Protein AF-A0A7C0XJS5-F1 (afdb_monomer)

Nearest PDB structures (foldseek):
  4ww5-assembly1_A  TM=9.042E-01  e=1.533E-08  Saccharomyces cerevisiae S288C
  4ww7-assembly1_A  TM=9.019E-01  e=2.643E-08  Saccharomyces cerevisiae S288C
  4ww9-assembly1_A  TM=9.029E-01  e=2.643E-08  Saccharomyces cerevisiae S288C
  4wwa-assembly1_A  TM=9.028E-01  e=4.812E-08  Saccharomyces cerevisiae S288C
  8up5-assembly1_B  TM=9.060E-01  e=6.231E-07  Methanocaldococcus jannaschii

Radius of gyration: 13.68 Å; Cα contacts (8 Å, |Δi|>4): 148; chains: 1; bounding box: 33×30×42 Å

Sequence (117 aa):
PEEERRRILVEVGRMIGAMHSNGLIHGDLTTSNIILDEGRIYFIDFGLSEVSEELEKRGVDLYLMRRALESTHHLRSDEYFREVLLGYSEVVGEQETKRVLSKIEEIAKRGRYVSER

Foldseek 3Di:
DVVLLLVVLLVLLQVLLVCLVQQKFQQQQAPVQWDQDPNDIDGHDSVVMDRHNDLLRSLVNLLNHLVNLCVPPVVCSVVSSVSSLNSNCVRNNDVSSVSSVVSNVVVVVVVVVVVVD

pLDDT: mean 92.07, std 11.81, range [36.41, 98.75]

Structure (mmCIF, N/CA/C/O backbone):
data_AF-A0A7C0XJS5-F1
#
_entry.id   AF-A0A7C0XJS5-F1
#
loop_
_atom_site.group_PDB
_atom_site.id
_atom_site.type_symbol
_atom_site.label_atom_id
_atom_site.label_alt_id
_atom_site.label_comp_id
_atom_site.label_asym_id
_atom_site.label_entity_id
_atom_site.label_seq_id
_atom_site.pdbx_PDB_ins_code
_atom_site.Cartn_x
_atom_site.Cartn_y
_atom_site.Cartn_z
_atom_site.occupancy
_atom_site.B_iso_or_equiv
_atom_site.auth_seq_id
_atom_site.auth_comp_id
_atom_site.auth_asym_id
_atom_site.auth_atom_id
_atom_site.pdbx_PDB_model_num
ATOM 1 N N . PRO A 1 1 ? 11.632 -1.385 -18.691 1.00 79.69 1 PRO A N 1
ATOM 2 C CA . PRO A 1 1 ? 12.458 -0.170 -18.439 1.00 79.69 1 PRO A CA 1
ATOM 3 C C . PRO A 1 1 ? 12.163 0.481 -17.076 1.00 79.69 1 PRO A C 1
ATOM 5 O O . PRO A 1 1 ? 11.209 0.074 -16.426 1.00 79.69 1 PRO A O 1
ATOM 8 N N . GLU A 1 2 ? 12.947 1.463 -16.617 1.00 83.50 2 GLU A N 1
ATOM 9 C CA . GLU A 1 2 ? 12.732 2.110 -15.302 1.00 83.50 2 GLU A CA 1
ATOM 10 C C . GLU A 1 2 ? 11.339 2.753 -15.172 1.00 83.50 2 GLU A C 1
ATOM 12 O O . GLU A 1 2 ? 10.635 2.534 -14.190 1.00 83.50 2 GLU A O 1
ATOM 17 N N . GLU A 1 3 ? 10.891 3.439 -16.221 1.00 86.50 3 GLU A N 1
ATOM 18 C CA . GLU A 1 3 ? 9.559 4.051 -16.302 1.00 86.50 3 GLU A CA 1
ATOM 19 C C . GLU A 1 3 ? 8.418 3.023 -16.220 1.00 86.50 3 GLU A C 1
ATOM 21 O O . GLU A 1 3 ? 7.372 3.261 -15.624 1.00 86.50 3 GLU A O 1
ATOM 26 N N . GLU A 1 4 ? 8.624 1.836 -16.784 1.00 89.50 4 GLU A N 1
ATOM 27 C CA . GLU A 1 4 ? 7.661 0.740 -16.702 1.00 89.50 4 GLU A CA 1
ATOM 28 C C . GLU A 1 4 ? 7.549 0.187 -15.279 1.00 89.50 4 GLU A C 1
ATOM 30 O O . GLU A 1 4 ? 6.438 0.013 -14.789 1.00 89.50 4 GLU A O 1
ATOM 35 N N . ARG A 1 5 ? 8.678 0.010 -14.576 1.00 89.50 5 ARG A N 1
ATOM 36 C CA . ARG A 1 5 ? 8.679 -0.400 -13.161 1.00 89.50 5 ARG A CA 1
ATOM 37 C C . ARG A 1 5 ? 7.935 0.605 -12.293 1.00 89.50 5 ARG A C 1
ATOM 39 O O . ARG A 1 5 ? 7.134 0.208 -11.455 1.00 89.50 5 ARG A O 1
ATOM 46 N N . ARG A 1 6 ? 8.165 1.899 -12.527 1.00 92.31 6 ARG A N 1
ATOM 47 C CA . ARG A 1 6 ? 7.461 2.979 -11.832 1.00 92.31 6 ARG A CA 1
ATOM 48 C C . ARG A 1 6 ? 5.949 2.882 -12.032 1.00 92.31 6 ARG A C 1
ATOM 50 O O . ARG A 1 6 ? 5.209 2.884 -11.056 1.00 92.31 6 ARG A O 1
ATOM 57 N N . ARG A 1 7 ? 5.497 2.722 -13.2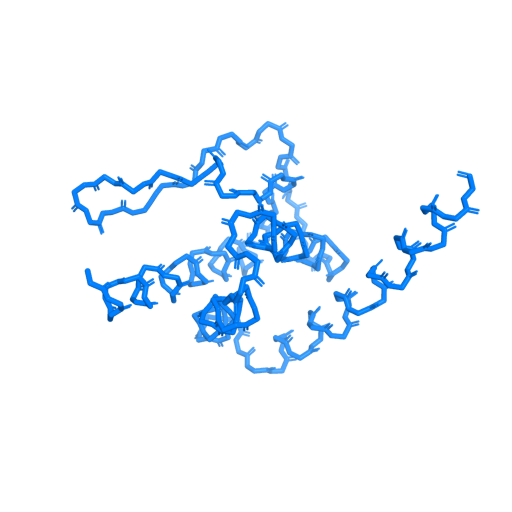82 1.00 94.81 7 ARG A N 1
ATOM 58 C CA . ARG A 1 7 ? 4.069 2.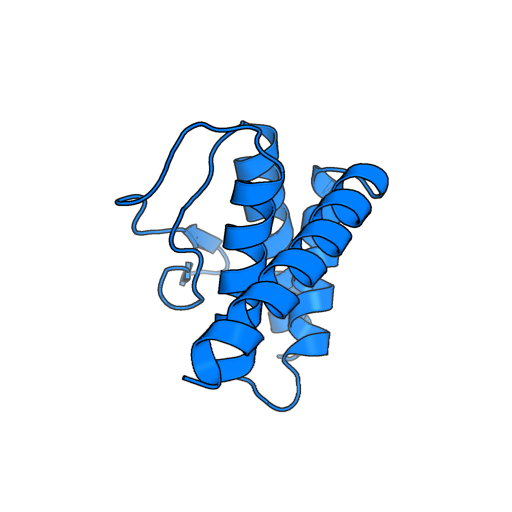550 -13.604 1.00 94.81 7 ARG A CA 1
ATOM 59 C C . ARG A 1 7 ? 3.458 1.336 -12.906 1.00 94.81 7 ARG A C 1
ATOM 61 O O . ARG A 1 7 ? 2.376 1.458 -12.347 1.00 94.81 7 ARG A O 1
ATOM 68 N N . ILE A 1 8 ? 4.167 0.206 -12.891 1.00 95.12 8 ILE A N 1
ATOM 69 C CA . ILE A 1 8 ? 3.727 -1.009 -12.190 1.00 95.12 8 ILE A CA 1
ATOM 70 C C . ILE A 1 8 ? 3.578 -0.745 -10.688 1.00 95.12 8 ILE A C 1
ATOM 72 O O . ILE A 1 8 ? 2.558 -1.097 -10.113 1.00 95.12 8 ILE A O 1
ATOM 76 N N . LEU A 1 9 ? 4.557 -0.103 -10.048 1.00 95.88 9 LEU A N 1
ATOM 77 C CA . LEU A 1 9 ? 4.522 0.167 -8.606 1.00 95.88 9 LEU A CA 1
ATOM 78 C C . LEU A 1 9 ? 3.394 1.123 -8.210 1.00 95.88 9 LEU A C 1
ATOM 80 O O . LEU A 1 9 ? 2.734 0.892 -7.199 1.00 95.88 9 LEU A O 1
ATOM 84 N N . VAL A 1 10 ? 3.137 2.154 -9.019 1.00 97.94 10 VAL A N 1
ATOM 85 C CA . VAL A 1 10 ? 1.974 3.029 -8.826 1.00 97.94 10 VAL A CA 1
ATOM 86 C C . VAL A 1 10 ? 0.680 2.221 -8.930 1.00 97.94 10 VAL A C 1
ATOM 88 O O . VAL A 1 10 ? -0.196 2.357 -8.082 1.00 97.94 10 VAL A O 1
ATOM 91 N N . GLU A 1 11 ? 0.566 1.328 -9.912 1.00 97.94 11 GLU A N 1
ATOM 92 C CA . GLU A 1 11 ? -0.631 0.499 -10.066 1.00 97.94 11 GLU A CA 1
ATOM 93 C C . GLU A 1 11 ? -0.818 -0.498 -8.910 1.00 97.94 11 GLU A C 1
ATOM 95 O O . GLU A 1 11 ? -1.922 -0.615 -8.381 1.00 97.94 11 GLU A O 1
ATOM 100 N N . VAL A 1 12 ? 0.263 -1.123 -8.422 1.00 98.00 12 VAL A N 1
ATOM 101 C CA . VAL A 1 12 ? 0.245 -1.910 -7.173 1.00 98.00 12 VAL A CA 1
ATOM 102 C C . VAL A 1 12 ? -0.312 -1.061 -6.028 1.00 98.00 12 VAL A C 1
ATOM 104 O O . VAL A 1 12 ? -1.213 -1.498 -5.315 1.00 98.00 12 VAL A O 1
ATOM 107 N N . GLY A 1 13 ? 0.174 0.173 -5.880 1.00 98.31 13 GLY A N 1
ATOM 108 C CA . GLY A 1 13 ? -0.323 1.131 -4.896 1.00 98.31 13 GLY A CA 1
ATOM 109 C C . GLY A 1 13 ? -1.829 1.367 -4.984 1.00 98.31 13 GLY A C 1
ATOM 110 O O . GLY A 1 13 ? -2.524 1.281 -3.969 1.00 98.31 13 GLY A O 1
ATOM 111 N N . ARG A 1 14 ? -2.350 1.611 -6.194 1.00 98.75 14 ARG A N 1
ATOM 112 C CA . ARG A 1 14 ? -3.790 1.807 -6.426 1.00 98.75 14 ARG A CA 1
ATOM 113 C C . ARG A 1 14 ? -4.601 0.579 -6.041 1.00 98.75 14 ARG A C 1
ATOM 115 O O . ARG A 1 14 ? -5.630 0.717 -5.386 1.00 98.75 14 ARG A O 1
ATOM 122 N N . MET A 1 15 ? -4.134 -0.614 -6.400 1.00 98.44 15 MET A N 1
ATOM 123 C CA . MET A 1 15 ? -4.809 -1.867 -6.057 1.00 98.44 15 MET A CA 1
ATOM 124 C C . MET A 1 15 ? -4.861 -2.092 -4.541 1.00 98.44 15 MET A C 1
ATOM 126 O O . MET A 1 15 ? -5.919 -2.441 -4.018 1.00 98.44 15 MET A O 1
ATOM 130 N N . ILE A 1 16 ? -3.767 -1.819 -3.819 1.00 98.50 16 ILE A N 1
ATOM 131 C CA . ILE A 1 16 ? -3.745 -1.864 -2.345 1.00 98.50 16 ILE A CA 1
ATOM 132 C C . ILE A 1 16 ? -4.723 -0.834 -1.770 1.00 98.50 16 ILE A C 1
ATOM 134 O O . ILE A 1 16 ? -5.485 -1.138 -0.854 1.00 98.50 16 ILE A O 1
ATOM 138 N N . GLY A 1 17 ? -4.741 0.379 -2.329 1.00 98.44 17 GLY A N 1
ATOM 139 C CA . GLY A 1 17 ? -5.671 1.435 -1.933 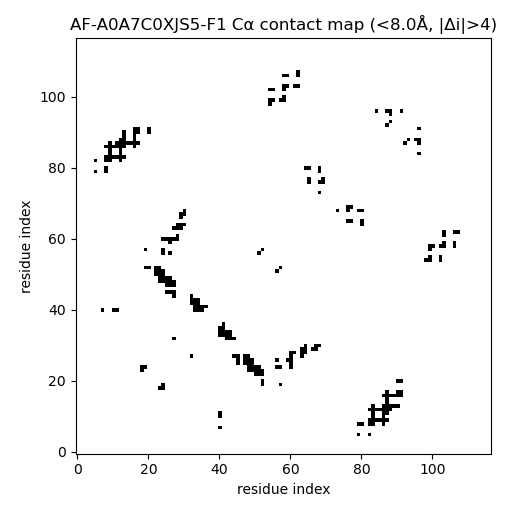1.00 98.44 17 GLY A CA 1
ATOM 140 C C . GLY A 1 17 ? -7.124 1.013 -2.114 1.00 98.44 17 GLY A C 1
ATOM 141 O O . GLY A 1 17 ? -7.931 1.181 -1.205 1.00 98.44 17 GLY A O 1
ATOM 142 N N . ALA A 1 18 ? -7.449 0.399 -3.251 1.00 98.50 18 ALA A N 1
ATOM 143 C CA . ALA A 1 18 ? -8.788 -0.094 -3.541 1.00 98.50 18 ALA A CA 1
ATOM 144 C C . ALA A 1 18 ? -9.195 -1.205 -2.564 1.00 98.50 18 ALA A C 1
ATOM 146 O O . ALA A 1 18 ? -10.304 -1.175 -2.034 1.00 98.50 18 ALA A O 1
ATOM 147 N N . MET A 1 19 ? -8.287 -2.142 -2.284 1.00 98.00 19 MET A N 1
ATOM 148 C CA . MET A 1 19 ? -8.487 -3.220 -1.316 1.00 98.00 19 MET A CA 1
ATOM 149 C C . MET A 1 19 ? -8.803 -2.656 0.079 1.00 98.00 19 MET A C 1
ATOM 151 O O . MET A 1 19 ? -9.874 -2.918 0.627 1.00 98.00 19 MET A O 1
ATOM 155 N N . HIS A 1 20 ? -7.942 -1.775 0.595 1.00 98.44 20 HIS A N 1
ATOM 156 C CA . HIS A 1 20 ? -8.108 -1.156 1.910 1.00 98.44 20 HIS A CA 1
ATOM 157 C C . HIS A 1 20 ? -9.362 -0.273 2.006 1.00 98.44 20 HIS A C 1
ATOM 159 O O . HIS A 1 20 ? -10.048 -0.306 3.030 1.00 98.44 20 HIS A O 1
ATOM 165 N N . SER A 1 21 ? -9.684 0.504 0.963 1.00 97.88 21 SER A N 1
ATOM 166 C CA . SER A 1 21 ? -10.893 1.346 0.906 1.00 97.88 21 SER A CA 1
ATOM 167 C C . SER A 1 21 ? -12.188 0.536 0.923 1.00 97.88 21 SER A C 1
ATOM 169 O O . SER A 1 21 ? -13.206 1.047 1.375 1.00 97.88 21 SER A O 1
ATOM 171 N N . ASN A 1 22 ? -12.153 -0.718 0.469 1.00 97.69 22 ASN A N 1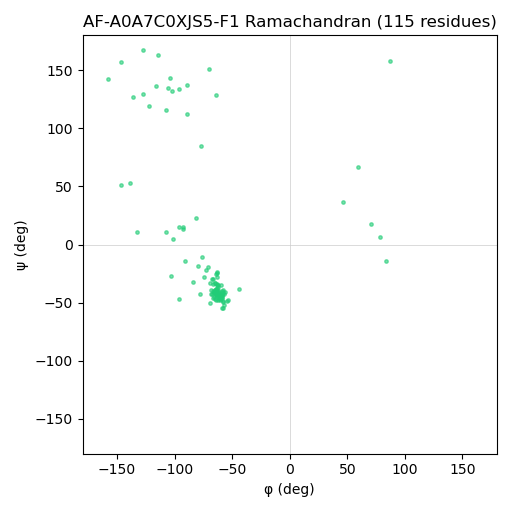
ATOM 172 C CA . ASN A 1 22 ? -13.282 -1.648 0.555 1.00 97.69 22 ASN A CA 1
ATOM 173 C C . ASN A 1 22 ? -13.235 -2.520 1.822 1.00 97.69 22 ASN A C 1
ATOM 175 O O . ASN A 1 22 ? -13.949 -3.515 1.916 1.00 97.69 22 ASN A O 1
ATOM 179 N N . GLY A 1 23 ? -12.386 -2.163 2.791 1.00 97.38 23 GLY A N 1
ATOM 180 C CA . GLY A 1 23 ? -12.272 -2.869 4.062 1.00 97.38 23 GLY A CA 1
ATOM 181 C C . GLY A 1 23 ? -11.624 -4.246 3.950 1.00 97.38 23 GLY A C 1
ATOM 182 O O . GLY A 1 23 ? -11.788 -5.040 4.863 1.00 97.38 23 GLY A O 1
ATOM 183 N N . LEU A 1 24 ? -10.913 -4.558 2.863 1.00 98.25 24 LEU A N 1
ATOM 184 C CA . LEU A 1 24 ? -10.153 -5.799 2.729 1.00 98.25 24 LEU A CA 1
ATOM 185 C C . LEU A 1 24 ? -8.687 -5.546 3.102 1.00 98.25 24 LEU A C 1
ATOM 187 O O . LEU A 1 24 ? -8.086 -4.576 2.645 1.00 98.25 24 LEU A O 1
ATOM 191 N N . ILE A 1 25 ? -8.119 -6.428 3.918 1.00 98.38 25 ILE A N 1
ATOM 192 C CA . ILE A 1 25 ? -6.696 -6.481 4.274 1.00 98.38 25 ILE A CA 1
ATOM 193 C C . ILE A 1 25 ? -6.148 -7.804 3.743 1.00 98.38 25 ILE A C 1
ATOM 195 O O . ILE A 1 25 ? -6.804 -8.835 3.882 1.00 98.38 25 ILE A O 1
ATOM 199 N N . HIS A 1 26 ? -4.965 -7.796 3.134 1.00 98.31 26 HIS A N 1
ATOM 200 C CA . HIS A 1 26 ? -4.350 -9.001 2.580 1.00 98.31 26 HIS A CA 1
ATOM 201 C C . HIS A 1 26 ? -3.709 -9.872 3.663 1.00 98.31 26 HIS A C 1
ATOM 203 O O . HIS A 1 26 ? -3.819 -11.095 3.603 1.00 98.31 26 HIS A O 1
ATOM 209 N N . GLY A 1 27 ? -3.007 -9.267 4.626 1.00 96.50 27 GLY A N 1
ATOM 210 C CA . GLY A 1 27 ? -2.374 -9.953 5.757 1.00 96.50 27 GLY A CA 1
ATOM 211 C C . GLY A 1 27 ? -0.989 -10.554 5.477 1.00 96.50 27 GLY A C 1
ATOM 212 O O . GLY A 1 27 ? -0.271 -10.863 6.425 1.00 96.50 27 GLY A O 1
ATOM 213 N N . ASP A 1 28 ? -0.588 -10.679 4.206 1.00 96.69 28 ASP A N 1
ATOM 214 C CA . ASP A 1 28 ? 0.744 -11.148 3.776 1.00 96.69 28 ASP A CA 1
ATOM 215 C C . ASP A 1 28 ? 1.194 -10.463 2.475 1.00 96.69 28 ASP A C 1
ATOM 217 O O . ASP A 1 28 ? 1.541 -11.085 1.470 1.00 96.69 28 ASP A O 1
ATOM 221 N N . LEU A 1 29 ? 1.120 -9.134 2.449 1.00 94.81 29 LEU A N 1
ATOM 222 C CA . LEU A 1 29 ? 1.368 -8.362 1.237 1.00 94.81 29 LEU A CA 1
ATOM 223 C C . LEU A 1 29 ? 2.876 -8.245 0.927 1.00 94.81 29 LEU A C 1
ATOM 225 O O . LEU A 1 29 ? 3.534 -7.265 1.280 1.00 94.81 29 LEU A O 1
ATOM 229 N N . THR A 1 30 ? 3.429 -9.257 0.256 1.00 93.50 30 THR A N 1
ATOM 230 C CA . THR A 1 30 ? 4.834 -9.316 -0.185 1.00 93.50 30 THR A CA 1
ATOM 231 C C . THR A 1 30 ? 4.950 -9.310 -1.710 1.00 93.50 30 THR A C 1
ATOM 233 O O . THR A 1 30 ? 3.996 -9.614 -2.421 1.00 93.50 30 THR A O 1
ATOM 236 N N . THR A 1 31 ? 6.137 -9.016 -2.253 1.00 91.31 31 THR A N 1
ATOM 237 C CA . THR A 1 31 ? 6.358 -9.030 -3.713 1.00 91.31 31 THR A CA 1
ATOM 238 C C . THR A 1 31 ? 6.177 -10.414 -4.341 1.00 91.31 31 THR A C 1
ATOM 240 O O . THR A 1 31 ? 5.899 -10.494 -5.531 1.00 91.31 31 THR A O 1
ATOM 243 N N . SER A 1 32 ? 6.330 -11.494 -3.568 1.00 92.38 32 SER A N 1
ATOM 244 C CA . SER A 1 32 ? 6.101 -12.870 -4.035 1.00 92.38 32 SER A CA 1
ATOM 245 C C . SER A 1 32 ? 4.616 -13.195 -4.220 1.00 92.38 32 SER A C 1
ATOM 247 O O . SER A 1 32 ? 4.288 -14.078 -5.006 1.00 92.38 32 SER A O 1
ATOM 249 N N . ASN A 1 33 ? 3.732 -12.449 -3.549 1.00 96.75 33 ASN A N 1
ATOM 250 C CA . ASN A 1 33 ? 2.276 -12.574 -3.664 1.00 96.75 33 ASN A CA 1
ATOM 251 C C . ASN A 1 33 ? 1.690 -11.628 -4.729 1.00 96.75 33 ASN A C 1
ATOM 253 O O . ASN A 1 33 ? 0.481 -11.403 -4.784 1.00 96.75 33 ASN A O 1
ATOM 257 N N . ILE A 1 34 ? 2.544 -11.077 -5.600 1.00 96.00 34 ILE A N 1
ATOM 258 C CA . ILE A 1 34 ? 2.153 -10.213 -6.714 1.00 96.00 34 ILE A CA 1
ATOM 259 C C . ILE A 1 34 ? 2.656 -10.833 -8.019 1.00 96.00 34 ILE A C 1
ATOM 261 O O . ILE A 1 34 ? 3.860 -10.971 -8.233 1.00 96.00 34 ILE A O 1
ATOM 265 N N . ILE A 1 35 ? 1.733 -11.161 -8.922 1.00 96.06 35 ILE A N 1
ATOM 266 C CA . ILE A 1 35 ? 2.046 -11.640 -10.272 1.00 96.06 35 ILE A CA 1
ATOM 267 C C . ILE A 1 35 ? 1.842 -10.499 -11.265 1.00 96.06 35 ILE A C 1
ATOM 269 O O . ILE A 1 35 ? 0.799 -9.846 -11.265 1.00 96.06 35 ILE A O 1
ATOM 273 N N . LEU A 1 36 ? 2.828 -10.291 -12.136 1.00 94.19 36 LEU A N 1
ATOM 274 C CA . LEU A 1 36 ? 2.712 -9.444 -13.319 1.00 94.19 36 LEU A CA 1
ATOM 275 C C . LEU A 1 36 ? 2.654 -10.342 -14.555 1.00 94.19 36 LEU A C 1
ATOM 277 O O . LEU A 1 36 ? 3.638 -11.012 -14.865 1.00 94.19 36 LEU A O 1
ATOM 281 N N . ASP A 1 37 ? 1.530 -10.324 -15.262 1.00 93.81 37 ASP A N 1
ATOM 282 C CA . ASP A 1 37 ? 1.321 -11.108 -16.479 1.00 93.81 37 ASP A CA 1
ATOM 283 C C . ASP A 1 37 ? 0.640 -10.255 -17.552 1.00 93.81 37 ASP A C 1
ATOM 285 O O . ASP A 1 37 ? -0.360 -9.592 -17.286 1.00 93.81 37 ASP A O 1
ATOM 289 N N . GLU A 1 38 ? 1.234 -10.202 -18.746 1.00 90.69 38 GLU A N 1
ATOM 290 C CA . GLU A 1 38 ? 0.775 -9.382 -19.883 1.00 90.69 38 GLU A CA 1
ATOM 291 C C . GLU A 1 38 ? 0.415 -7.920 -19.522 1.00 90.69 38 GLU A C 1
ATOM 293 O O . GLU A 1 38 ? -0.532 -7.328 -20.042 1.00 90.69 38 GLU A O 1
ATOM 298 N N . GLY A 1 39 ? 1.174 -7.315 -18.599 1.00 86.19 39 GLY A N 1
ATOM 299 C CA . GLY A 1 39 ? 0.949 -5.940 -18.133 1.00 86.19 39 GLY A CA 1
ATOM 300 C C . GLY A 1 39 ? -0.195 -5.782 -17.126 1.00 86.19 39 GLY A C 1
ATOM 301 O O . GLY A 1 39 ? -0.525 -4.657 -16.755 1.00 86.19 39 GLY A O 1
ATOM 302 N N . ARG A 1 40 ? -0.787 -6.885 -16.662 1.00 91.50 40 ARG A N 1
ATOM 303 C CA . ARG A 1 40 ? -1.796 -6.925 -15.601 1.00 91.50 40 ARG A CA 1
ATOM 304 C C . ARG A 1 40 ? -1.184 -7.420 -14.302 1.00 91.50 40 ARG A C 1
ATOM 306 O O . ARG A 1 40 ? -0.333 -8.306 -14.300 1.00 91.50 40 ARG A O 1
ATOM 313 N N . ILE A 1 41 ? -1.639 -6.838 -13.202 1.00 96.38 41 ILE A N 1
ATOM 314 C CA . ILE A 1 41 ? -1.170 -7.153 -11.857 1.00 96.38 41 ILE A CA 1
ATOM 315 C C . ILE A 1 41 ? -2.243 -7.979 -11.159 1.00 96.38 41 ILE A C 1
ATOM 317 O O . ILE A 1 41 ? -3.426 -7.643 -11.208 1.00 96.38 41 ILE A O 1
ATOM 321 N N . TYR A 1 42 ? -1.819 -9.046 -10.494 1.00 96.69 42 TYR A N 1
ATOM 322 C CA . TYR A 1 42 ? -2.676 -9.929 -9.718 1.00 96.69 42 TYR A CA 1
ATOM 323 C C . TYR A 1 42 ? -2.099 -10.075 -8.317 1.00 96.69 42 TYR A C 1
ATOM 325 O O . TYR A 1 42 ? -0.917 -10.380 -8.164 1.00 96.69 42 TYR A O 1
ATOM 333 N N . PHE A 1 43 ? -2.937 -9.878 -7.303 1.00 97.38 43 PHE A N 1
ATOM 334 C CA . PHE A 1 43 ? -2.616 -10.282 -5.937 1.00 97.38 43 PHE A CA 1
ATOM 335 C C . PHE A 1 43 ? -3.097 -11.711 -5.734 1.00 97.38 43 PHE A C 1
ATOM 337 O O . PHE A 1 43 ? -4.184 -12.077 -6.191 1.00 97.38 43 PHE A O 1
ATOM 344 N N . ILE A 1 44 ? -2.270 -12.519 -5.089 1.00 97.38 44 ILE A N 1
ATOM 345 C CA . ILE A 1 44 ? -2.543 -13.928 -4.822 1.00 97.3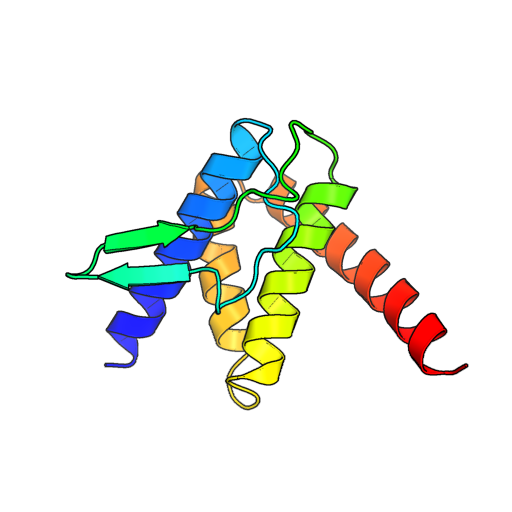8 44 ILE A CA 1
ATOM 346 C C . ILE A 1 44 ? -2.371 -14.218 -3.334 1.00 97.38 44 ILE A C 1
ATOM 348 O O . ILE A 1 44 ? -1.811 -13.416 -2.604 1.00 97.38 44 ILE A O 1
ATOM 352 N N . ASP A 1 45 ? -2.831 -15.391 -2.908 1.00 96.56 45 ASP A N 1
ATOM 353 C CA . ASP A 1 45 ? -2.702 -15.866 -1.527 1.00 96.56 45 ASP A CA 1
ATOM 354 C C . ASP A 1 45 ? -3.365 -14.964 -0.467 1.00 96.56 45 ASP A C 1
ATOM 356 O O . ASP A 1 45 ? -2.748 -14.389 0.424 1.00 96.56 45 ASP A O 1
ATOM 360 N N . PHE A 1 46 ? -4.694 -14.906 -0.527 1.00 96.50 46 PHE A N 1
ATOM 361 C CA . PHE A 1 46 ? -5.532 -14.260 0.486 1.00 96.50 46 PHE A CA 1
ATOM 362 C C . PHE A 1 46 ? -5.780 -15.159 1.718 1.00 96.50 46 PHE A C 1
ATOM 364 O O . PHE A 1 46 ? -6.772 -14.977 2.427 1.00 96.50 46 PHE A O 1
ATOM 371 N N . GLY A 1 47 ? -4.914 -16.145 1.991 1.00 96.69 47 GLY A N 1
ATOM 372 C CA . GLY A 1 47 ? -5.096 -17.110 3.084 1.00 96.69 47 GLY A CA 1
ATOM 373 C C . GLY A 1 47 ? -5.102 -16.489 4.487 1.00 96.69 47 GLY A C 1
ATOM 374 O O . GLY A 1 47 ? -5.716 -17.044 5.397 1.00 96.69 47 GLY A O 1
ATOM 375 N N . LEU A 1 48 ? -4.464 -15.324 4.646 1.00 96.31 48 LEU A N 1
ATOM 376 C CA . LEU A 1 48 ? -4.440 -14.530 5.883 1.00 96.31 48 LEU A CA 1
ATOM 377 C C . LEU A 1 48 ? -5.288 -13.252 5.796 1.00 96.31 48 LEU A C 1
ATOM 379 O O . LEU A 1 48 ? -5.191 -12.389 6.669 1.00 96.31 48 LEU A O 1
ATOM 383 N N . SER A 1 49 ? -6.099 -13.123 4.745 1.00 97.25 49 SER A N 1
ATOM 384 C CA . SER A 1 49 ? -6.904 -11.926 4.533 1.00 97.25 49 SER A CA 1
ATOM 385 C C . SER A 1 49 ? -8.037 -11.805 5.544 1.00 97.25 49 SER A C 1
ATOM 387 O O . SER A 1 49 ? -8.572 -12.794 6.049 1.00 97.25 49 SER A O 1
ATOM 389 N N . GLU A 1 50 ? -8.427 -10.568 5.825 1.00 97.62 50 GLU A N 1
ATOM 390 C CA . GLU A 1 50 ? -9.536 -10.271 6.724 1.00 97.62 50 GLU A CA 1
ATOM 391 C C . GLU A 1 50 ? -10.292 -9.017 6.284 1.00 97.62 50 GLU A C 1
ATOM 393 O O . GLU A 1 50 ? -9.756 -8.154 5.583 1.00 97.62 50 GLU A O 1
ATOM 398 N N . VAL A 1 51 ? -11.551 -8.910 6.717 1.00 98.19 51 VAL A N 1
ATOM 399 C CA . VAL A 1 51 ? -12.343 -7.690 6.546 1.00 98.19 51 VAL A CA 1
ATOM 400 C C . VAL A 1 51 ? -12.102 -6.787 7.750 1.00 98.19 51 VAL A C 1
ATOM 402 O O . VAL A 1 51 ? -12.493 -7.12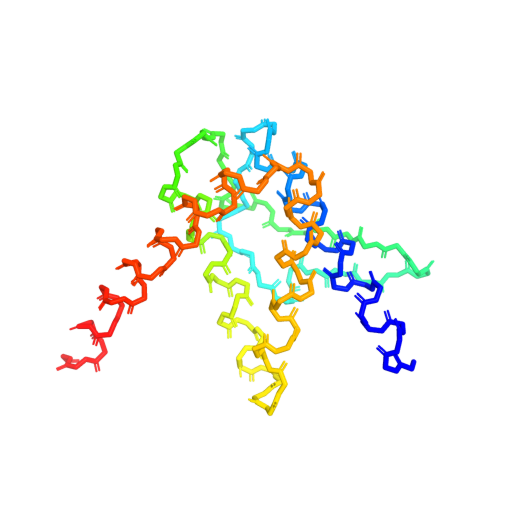0 8.868 1.00 98.19 51 VAL A O 1
ATOM 405 N N . SER A 1 52 ? -11.446 -5.652 7.531 1.00 97.00 52 SER A N 1
ATOM 406 C CA . SER A 1 52 ? -11.132 -4.674 8.564 1.00 97.00 52 SER A CA 1
ATOM 407 C C . SER A 1 52 ? -10.889 -3.282 7.978 1.00 97.00 52 SER A C 1
ATOM 409 O O . SER A 1 52 ? -10.258 -3.108 6.935 1.00 97.00 52 SER A O 1
ATOM 411 N N . GLU A 1 53 ? -11.348 -2.260 8.697 1.00 96.00 53 GLU A N 1
ATOM 412 C CA . GLU A 1 53 ? -11.045 -0.849 8.419 1.00 96.00 53 GLU A CA 1
ATOM 413 C C . GLU A 1 53 ? -9.956 -0.298 9.353 1.00 96.00 53 GLU A C 1
ATOM 415 O O . GLU A 1 53 ? -9.637 0.894 9.327 1.00 96.00 53 GLU A O 1
ATOM 420 N N . GLU A 1 54 ? -9.369 -1.151 10.197 1.00 97.56 54 GLU A N 1
ATOM 421 C CA . GLU A 1 54 ? -8.383 -0.728 11.181 1.00 97.56 54 GLU A CA 1
ATOM 422 C C . GLU A 1 54 ? -7.115 -0.182 10.519 1.00 97.56 54 GLU A C 1
ATOM 424 O O . GLU A 1 54 ? -6.451 -0.833 9.707 1.00 97.56 54 GLU A O 1
ATOM 429 N N . LEU A 1 55 ? -6.712 1.011 10.958 1.00 97.44 55 LEU A N 1
ATOM 430 C CA . LEU A 1 55 ? -5.494 1.662 10.485 1.00 97.44 55 LEU A CA 1
ATOM 431 C C . LEU A 1 55 ? -4.240 0.818 10.763 1.00 97.44 55 LEU A C 1
ATOM 433 O O . LEU A 1 55 ? -3.309 0.820 9.963 1.00 97.44 55 LEU A O 1
ATOM 437 N N . GLU A 1 56 ? -4.225 0.094 11.889 1.00 97.44 56 GLU A N 1
ATOM 438 C CA . GLU A 1 56 ? -3.140 -0.817 12.271 1.00 97.44 56 GLU A CA 1
ATOM 439 C C . GLU A 1 56 ? -2.918 -1.885 11.196 1.00 97.44 56 GLU A C 1
ATOM 441 O O . GLU A 1 56 ? -1.794 -2.056 10.735 1.00 97.44 56 GLU A O 1
ATOM 446 N N . LYS A 1 57 ? -3.990 -2.539 10.742 1.00 97.81 57 LYS A N 1
ATOM 447 C CA . LYS A 1 57 ? -3.938 -3.618 9.751 1.00 97.81 57 LYS A CA 1
ATOM 448 C C . LYS A 1 57 ? -3.477 -3.123 8.382 1.00 97.81 57 LYS A C 1
ATOM 450 O O . LYS A 1 57 ? -2.549 -3.686 7.809 1.00 97.81 57 LYS A O 1
ATOM 455 N N . ARG A 1 58 ? -4.016 -1.988 7.924 1.00 98.19 58 ARG A N 1
ATOM 456 C CA . ARG A 1 58 ? -3.551 -1.310 6.697 1.00 98.19 58 ARG A CA 1
ATOM 457 C C . ARG A 1 58 ? -2.068 -0.937 6.774 1.00 98.19 58 ARG A C 1
ATOM 459 O O . ARG A 1 58 ? -1.334 -1.048 5.793 1.00 98.19 58 ARG A O 1
ATOM 466 N N . GLY A 1 59 ? -1.634 -0.474 7.947 1.00 97.75 59 GLY A N 1
ATOM 467 C CA . GLY A 1 59 ? -0.239 -0.151 8.222 1.00 97.75 59 GLY A CA 1
ATOM 468 C C . GLY A 1 59 ? 0.668 -1.378 8.181 1.00 97.75 59 GLY A C 1
ATOM 469 O O . GLY A 1 59 ? 1.773 -1.280 7.657 1.00 97.75 59 GLY A O 1
ATOM 470 N N . VAL A 1 60 ? 0.213 -2.527 8.692 1.00 97.44 60 VAL A N 1
ATOM 471 C CA . VAL A 1 60 ? 0.963 -3.791 8.627 1.00 97.44 60 VAL A CA 1
ATOM 472 C C . VAL A 1 60 ? 1.145 -4.240 7.178 1.00 97.44 60 VAL A C 1
ATOM 474 O O . VAL A 1 60 ? 2.282 -4.495 6.794 1.00 97.44 60 VAL A O 1
ATOM 477 N N . ASP A 1 61 ? 0.093 -4.243 6.356 1.00 97.50 61 ASP A N 1
ATOM 478 C CA . ASP A 1 61 ? 0.183 -4.629 4.937 1.00 97.50 61 ASP A CA 1
ATOM 479 C C . ASP A 1 61 ? 1.203 -3.778 4.167 1.00 97.50 61 ASP A C 1
ATOM 481 O O . ASP A 1 61 ? 2.130 -4.296 3.542 1.00 97.50 61 ASP A O 1
ATOM 485 N N . LEU A 1 62 ? 1.096 -2.448 4.255 1.00 97.94 62 LEU A N 1
ATOM 486 C CA . LEU A 1 62 ? 2.038 -1.557 3.571 1.00 97.94 62 LEU A CA 1
ATOM 487 C C . LEU A 1 62 ? 3.454 -1.631 4.159 1.00 97.94 62 LEU A C 1
ATOM 489 O O . LEU A 1 62 ? 4.433 -1.443 3.434 1.00 97.94 62 LEU A O 1
ATOM 493 N N . TYR A 1 63 ? 3.591 -1.928 5.452 1.00 96.69 63 TYR A N 1
ATOM 494 C CA . TYR A 1 63 ? 4.893 -2.177 6.062 1.00 96.69 63 TYR A CA 1
ATOM 495 C C . TYR A 1 63 ? 5.528 -3.475 5.542 1.00 96.69 63 TYR A C 1
ATOM 497 O O . TYR A 1 63 ? 6.718 -3.466 5.222 1.00 96.69 63 TYR A O 1
ATOM 505 N N . LEU A 1 64 ? 4.759 -4.560 5.392 1.00 96.12 64 LEU A N 1
ATOM 506 C CA . LEU A 1 64 ? 5.224 -5.807 4.773 1.00 96.12 64 LEU A CA 1
ATOM 507 C C . LEU A 1 64 ? 5.673 -5.573 3.329 1.00 96.12 64 LEU A C 1
ATOM 509 O O . LEU A 1 64 ? 6.770 -5.994 2.959 1.00 96.12 64 LEU A O 1
ATOM 513 N N . MET A 1 65 ? 4.910 -4.796 2.557 1.00 96.25 65 MET A N 1
ATOM 514 C CA . MET A 1 65 ? 5.294 -4.431 1.193 1.00 96.25 65 MET A CA 1
ATOM 515 C C . MET A 1 65 ? 6.618 -3.654 1.165 1.00 96.25 65 MET A C 1
ATOM 517 O O . MET A 1 65 ? 7.509 -3.960 0.367 1.00 96.25 65 MET A O 1
ATOM 521 N N . ARG A 1 66 ? 6.805 -2.686 2.077 1.00 95.31 66 ARG A N 1
ATOM 522 C CA . ARG A 1 66 ? 8.079 -1.959 2.208 1.00 95.31 66 ARG A CA 1
ATOM 523 C C . ARG A 1 66 ? 9.236 -2.907 2.510 1.00 95.31 66 ARG A C 1
ATOM 525 O O . ARG A 1 66 ? 10.274 -2.828 1.861 1.00 95.31 66 ARG A O 1
ATOM 532 N N . ARG A 1 67 ? 9.050 -3.829 3.458 1.00 93.94 67 ARG A N 1
ATOM 533 C CA . ARG A 1 67 ? 10.050 -4.840 3.836 1.00 93.94 67 ARG A CA 1
ATOM 534 C C . ARG A 1 67 ? 10.394 -5.772 2.675 1.00 93.94 67 ARG A C 1
ATOM 536 O O . ARG A 1 67 ? 11.567 -6.090 2.479 1.00 93.94 67 ARG A O 1
ATOM 543 N N . ALA A 1 68 ? 9.404 -6.175 1.883 1.00 92.38 68 ALA A N 1
ATOM 544 C CA . ALA A 1 68 ? 9.620 -6.999 0.700 1.00 92.38 68 ALA A CA 1
ATOM 545 C C . ALA A 1 68 ? 10.476 -6.262 -0.348 1.00 92.38 68 ALA A C 1
ATOM 547 O O . ALA A 1 68 ? 11.455 -6.824 -0.848 1.00 92.38 68 ALA A O 1
ATOM 548 N N . LEU A 1 69 ? 10.191 -4.980 -0.605 1.00 91.19 69 LEU A N 1
ATOM 549 C CA . LEU A 1 69 ? 11.004 -4.129 -1.485 1.00 91.19 69 LEU A CA 1
ATOM 550 C C . LEU A 1 69 ? 12.420 -3.903 -0.940 1.00 91.19 69 LEU A C 1
ATOM 552 O O . LEU A 1 69 ? 13.386 -3.980 -1.698 1.00 91.19 69 LEU A O 1
ATOM 556 N N . GLU A 1 70 ? 12.556 -3.660 0.367 1.00 89.38 70 GLU A N 1
ATOM 557 C CA . GLU A 1 70 ? 13.853 -3.555 1.043 1.00 89.38 70 GLU A CA 1
ATOM 558 C C . GLU A 1 70 ? 14.678 -4.826 0.832 1.00 89.38 70 GLU A C 1
ATOM 560 O O . GLU A 1 70 ? 15.861 -4.711 0.553 1.00 89.38 70 GLU A O 1
ATOM 565 N N . SER A 1 71 ? 14.079 -6.020 0.922 1.00 84.00 71 SER A N 1
ATOM 566 C CA . SER A 1 71 ? 14.797 -7.301 0.811 1.00 84.00 71 SER A CA 1
ATOM 567 C C . SER A 1 71 ? 15.241 -7.678 -0.607 1.00 84.00 71 SER A C 1
ATOM 569 O O . SER A 1 71 ? 16.223 -8.393 -0.775 1.00 84.00 71 SER A O 1
ATOM 571 N N . THR A 1 72 ? 14.525 -7.211 -1.630 1.00 77.50 72 THR A N 1
ATOM 572 C CA . THR A 1 72 ? 14.753 -7.600 -3.032 1.00 77.50 72 THR A CA 1
ATOM 573 C C . THR A 1 72 ? 15.495 -6.522 -3.824 1.00 77.50 72 THR A C 1
ATOM 575 O O . THR A 1 72 ? 16.215 -6.827 -4.778 1.00 77.50 72 THR A O 1
ATOM 578 N N . HIS A 1 73 ? 15.359 -5.252 -3.427 1.00 74.56 73 HIS A N 1
ATOM 579 C CA . HIS A 1 73 ? 15.847 -4.085 -4.166 1.00 74.56 73 HIS A CA 1
ATOM 580 C C . HIS A 1 73 ? 16.486 -3.025 -3.249 1.00 74.56 73 HIS A C 1
ATOM 582 O O . HIS A 1 73 ? 16.163 -1.839 -3.327 1.00 74.56 73 HIS A O 1
ATOM 588 N N . HIS A 1 74 ? 17.450 -3.443 -2.421 1.00 70.12 74 HIS A N 1
ATOM 589 C CA . HIS A 1 74 ? 18.090 -2.644 -1.362 1.00 70.12 74 HIS A CA 1
ATOM 590 C C . HIS A 1 74 ? 18.487 -1.197 -1.725 1.00 70.12 74 HIS A C 1
ATOM 592 O O . HIS A 1 74 ? 18.363 -0.308 -0.893 1.00 70.12 74 HIS A O 1
ATOM 598 N N . LEU A 1 75 ? 18.977 -0.933 -2.943 1.00 76.00 75 LEU A N 1
ATOM 599 C CA . LEU A 1 75 ? 19.477 0.399 -3.327 1.00 76.00 75 LEU A CA 1
ATOM 600 C C . LEU A 1 75 ? 18.371 1.402 -3.699 1.00 76.00 75 LEU A C 1
ATOM 602 O O . LEU A 1 75 ? 18.638 2.599 -3.751 1.00 76.00 75 LEU A O 1
ATOM 606 N N . ARG A 1 76 ? 17.153 0.930 -4.006 1.00 82.62 76 ARG A N 1
ATOM 607 C CA . ARG A 1 76 ? 16.043 1.762 -4.519 1.00 82.62 76 ARG A CA 1
ATOM 608 C C . ARG A 1 76 ? 14.718 1.509 -3.801 1.00 82.62 76 ARG A C 1
ATOM 610 O O . ARG A 1 76 ? 13.682 1.989 -4.253 1.00 82.62 76 ARG A O 1
ATOM 617 N N . SER A 1 77 ? 14.729 0.777 -2.689 1.00 86.50 77 SER A N 1
ATOM 618 C CA . SER A 1 77 ? 13.516 0.404 -1.954 1.00 86.50 77 SER A CA 1
ATOM 619 C C . SER A 1 77 ? 12.686 1.617 -1.535 1.00 86.50 77 SER A C 1
ATOM 621 O O . SER A 1 77 ? 11.471 1.599 -1.700 1.00 86.50 77 SER A O 1
ATOM 623 N N . ASP A 1 78 ? 13.327 2.696 -1.082 1.00 89.31 78 ASP A N 1
ATOM 624 C CA . ASP A 1 78 ? 12.639 3.928 -0.668 1.00 89.31 78 ASP A CA 1
ATOM 625 C C . ASP A 1 78 ? 12.010 4.677 -1.845 1.00 89.31 78 ASP A C 1
ATOM 627 O O . ASP A 1 78 ? 10.978 5.333 -1.716 1.00 89.31 78 ASP A O 1
ATOM 631 N N . GLU A 1 79 ? 12.639 4.614 -3.015 1.00 92.62 79 GLU A N 1
ATOM 632 C CA . GLU A 1 79 ? 12.067 5.158 -4.241 1.00 92.62 79 GLU A CA 1
ATOM 633 C C . GLU A 1 79 ? 10.862 4.328 -4.671 1.00 92.62 79 GLU A C 1
ATOM 635 O O . GLU A 1 79 ? 9.782 4.875 -4.852 1.00 92.62 79 GLU A O 1
ATOM 640 N N . TYR A 1 80 ? 11.003 3.006 -4.735 1.00 94.25 80 TYR A N 1
ATOM 641 C CA . TYR A 1 80 ? 9.915 2.121 -5.141 1.00 94.25 80 TYR A CA 1
ATOM 642 C C . TYR A 1 80 ? 8.730 2.169 -4.185 1.00 94.25 80 TYR A C 1
ATOM 644 O O . TYR A 1 80 ? 7.584 2.202 -4.627 1.00 94.25 80 TYR A O 1
ATOM 652 N N . PHE A 1 81 ? 8.990 2.247 -2.883 1.00 96.19 81 PHE A N 1
ATOM 653 C CA . PHE A 1 81 ? 7.927 2.381 -1.902 1.00 96.19 81 PHE A CA 1
ATOM 654 C C . PHE A 1 81 ? 7.202 3.727 -2.020 1.00 96.19 81 PHE A C 1
ATOM 656 O O . PHE A 1 81 ? 5.986 3.774 -1.849 1.00 96.19 81 PHE A O 1
ATOM 663 N N . ARG A 1 82 ? 7.896 4.814 -2.391 1.00 96.62 82 ARG A N 1
ATOM 664 C CA . ARG A 1 82 ? 7.237 6.097 -2.694 1.00 96.62 82 ARG A CA 1
ATOM 665 C C . ARG A 1 82 ? 6.287 5.999 -3.884 1.00 96.62 82 ARG A C 1
ATOM 667 O O . ARG A 1 82 ? 5.224 6.605 -3.836 1.00 96.62 82 ARG A O 1
ATOM 674 N N . GLU A 1 83 ? 6.627 5.223 -4.906 1.00 97.75 83 GLU A N 1
ATOM 675 C CA . GLU A 1 83 ? 5.741 5.001 -6.057 1.00 97.75 83 GLU A CA 1
ATOM 676 C C . GLU A 1 83 ? 4.494 4.192 -5.674 1.00 97.75 83 GLU A C 1
ATOM 678 O O . GLU A 1 83 ? 3.386 4.536 -6.081 1.00 97.75 83 GLU A O 1
ATOM 683 N N . VAL A 1 84 ? 4.644 3.185 -4.807 1.00 98.06 84 VAL A N 1
ATOM 684 C CA . VAL A 1 84 ? 3.497 2.466 -4.224 1.00 98.06 84 VAL A CA 1
ATOM 685 C C . VAL A 1 84 ? 2.613 3.419 -3.414 1.00 98.06 84 VAL A C 1
ATOM 687 O O . VAL A 1 84 ? 1.395 3.426 -3.572 1.00 98.06 84 VAL A O 1
ATOM 690 N N . LEU A 1 85 ? 3.207 4.269 -2.573 1.00 98.38 85 LEU A N 1
ATOM 691 C CA . LEU A 1 85 ? 2.457 5.248 -1.782 1.00 98.38 85 LEU A CA 1
ATOM 692 C C . LEU A 1 85 ? 1.757 6.300 -2.643 1.00 98.38 85 LEU A C 1
ATOM 694 O O . LEU A 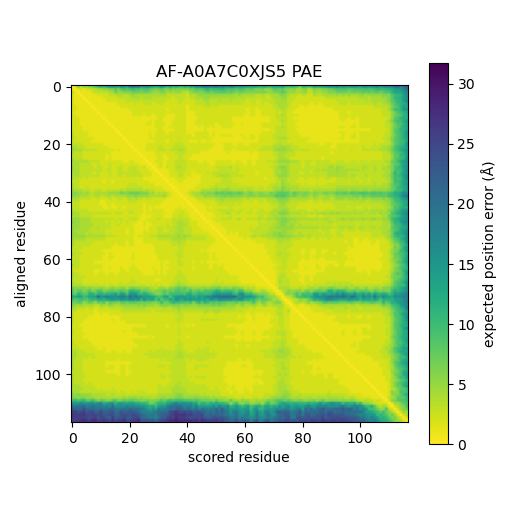1 85 ? 0.671 6.743 -2.274 1.00 98.38 85 LEU A O 1
ATOM 698 N N . LEU A 1 86 ? 2.349 6.687 -3.776 1.00 98.44 86 LEU A N 1
ATOM 699 C CA . LEU A 1 86 ? 1.725 7.600 -4.727 1.00 98.44 86 LEU A CA 1
ATOM 700 C C . LEU A 1 86 ? 0.401 7.016 -5.230 1.00 98.44 86 LEU A C 1
ATOM 702 O O . LEU A 1 86 ? -0.643 7.636 -5.047 1.00 98.44 86 LEU A O 1
ATOM 706 N N . GLY A 1 87 ? 0.423 5.793 -5.765 1.00 98.69 87 GLY A N 1
ATOM 707 C CA . GLY A 1 87 ? -0.793 5.123 -6.232 1.00 98.69 87 GLY A CA 1
ATOM 708 C C . GLY A 1 87 ? -1.800 4.841 -5.117 1.00 98.69 87 GLY A C 1
ATOM 709 O O . GLY A 1 87 ? -3.002 5.012 -5.307 1.00 98.69 87 GLY A O 1
ATOM 710 N N . TYR A 1 88 ? -1.322 4.474 -3.926 1.00 98.75 88 TYR A N 1
ATOM 711 C CA . TYR A 1 88 ? -2.181 4.293 -2.755 1.00 98.75 88 TYR A CA 1
ATOM 712 C C . TYR A 1 88 ? -2.923 5.591 -2.403 1.00 98.75 88 TYR A C 1
ATOM 714 O O . TYR A 1 88 ? -4.142 5.588 -2.218 1.00 98.75 88 TYR A O 1
ATOM 722 N N . SER A 1 89 ? -2.202 6.717 -2.386 1.00 98.69 89 SER A N 1
ATOM 723 C CA . SER A 1 89 ? -2.753 8.034 -2.066 1.00 98.69 89 SER A CA 1
ATOM 724 C C . SER A 1 89 ? -3.747 8.550 -3.097 1.00 98.69 89 SER A C 1
ATOM 726 O O . SER A 1 89 ? -4.656 9.288 -2.720 1.00 98.69 89 SER A O 1
ATOM 728 N N . GLU A 1 90 ? -3.608 8.177 -4.369 1.00 98.62 90 GLU A N 1
ATOM 729 C CA . GLU A 1 90 ? -4.589 8.520 -5.404 1.00 98.62 90 GLU A CA 1
ATOM 730 C C . GLU A 1 90 ? -5.965 7.894 -5.131 1.00 98.62 90 GLU A C 1
ATOM 732 O O . GLU A 1 90 ? -6.981 8.463 -5.524 1.00 98.62 90 GLU A O 1
ATOM 737 N N . VAL A 1 91 ? -6.009 6.751 -4.435 1.00 98.62 91 VAL A N 1
ATOM 738 C CA . VAL A 1 91 ? -7.255 6.028 -4.146 1.00 98.62 91 VAL A CA 1
ATOM 739 C C . VAL A 1 91 ? -7.820 6.366 -2.770 1.00 98.62 91 VAL A C 1
ATOM 741 O O . VAL A 1 91 ? -9.017 6.617 -2.649 1.00 98.62 91 VAL A O 1
ATOM 744 N N . VAL A 1 92 ? -6.990 6.372 -1.721 1.00 97.81 92 VAL A N 1
ATOM 745 C CA . VAL A 1 92 ? -7.470 6.590 -0.340 1.00 97.81 92 VAL A CA 1
ATOM 746 C C . VAL A 1 92 ? -7.455 8.064 0.084 1.00 97.81 92 VAL A C 1
ATOM 748 O O . VAL A 1 92 ? -8.045 8.427 1.100 1.00 97.81 92 VAL A O 1
ATOM 751 N N . GLY A 1 93 ? -6.769 8.921 -0.675 1.00 98.38 93 GLY A N 1
ATOM 752 C CA . GLY A 1 93 ? -6.562 10.332 -0.364 1.00 98.38 93 GLY A CA 1
ATOM 753 C C . GLY A 1 93 ? -5.340 10.609 0.521 1.00 98.38 93 GLY A C 1
ATOM 754 O O . GLY A 1 93 ? -4.849 9.764 1.276 1.00 98.38 93 GLY A O 1
ATOM 755 N N . GLU A 1 94 ? -4.842 11.847 0.455 1.00 97.75 94 GLU A N 1
ATOM 756 C CA . GLU A 1 94 ? -3.609 12.247 1.149 1.00 97.75 94 GLU A CA 1
ATOM 757 C C . GLU A 1 94 ? -3.710 12.162 2.677 1.00 97.75 94 GLU A C 1
ATOM 759 O O . GLU A 1 94 ? -2.742 11.794 3.344 1.00 97.75 94 GLU A O 1
ATOM 764 N N . GLN A 1 95 ? -4.861 12.526 3.252 1.00 97.94 95 GLN A N 1
ATOM 765 C CA . GLN A 1 95 ? -5.041 12.544 4.709 1.00 97.94 95 GLN A CA 1
ATOM 766 C C . GLN A 1 95 ? -4.983 11.131 5.291 1.00 97.94 95 GLN A C 1
ATOM 768 O O . GLN A 1 95 ? -4.241 10.886 6.243 1.00 97.94 95 GLN A O 1
ATOM 773 N N . GLU A 1 96 ? -5.686 10.179 4.675 1.00 97.25 96 GLU A N 1
ATOM 774 C CA . GLU A 1 96 ? -5.631 8.775 5.087 1.00 97.25 96 GLU A CA 1
ATOM 775 C C . GLU A 1 96 ? -4.241 8.182 4.862 1.00 97.25 96 GLU A C 1
ATOM 777 O O . GLU A 1 96 ? -3.711 7.502 5.740 1.00 97.25 96 GLU A O 1
ATOM 782 N N . THR A 1 97 ? -3.584 8.518 3.749 1.00 98.31 97 THR A N 1
ATOM 783 C CA . THR A 1 97 ? -2.203 8.086 3.492 1.00 98.31 97 THR A CA 1
ATOM 784 C C . THR A 1 97 ? -1.247 8.561 4.584 1.00 98.31 97 THR A C 1
ATOM 786 O O . THR A 1 97 ? -0.442 7.772 5.076 1.00 98.31 97 THR A O 1
ATOM 789 N N . LYS A 1 98 ? -1.361 9.817 5.039 1.00 98.19 98 LYS A N 1
ATOM 790 C CA . LYS A 1 98 ? -0.556 10.347 6.155 1.00 98.19 98 LYS A CA 1
ATOM 791 C C . LYS A 1 98 ? -0.806 9.590 7.459 1.00 98.19 98 LYS A C 1
ATOM 793 O O . LYS A 1 98 ? 0.149 9.281 8.172 1.00 98.19 98 LYS A O 1
ATOM 798 N N . ARG A 1 99 ? -2.064 9.251 7.762 1.00 98.25 99 ARG A N 1
ATOM 799 C CA . ARG A 1 99 ? -2.416 8.443 8.944 1.00 98.25 99 ARG A CA 1
ATOM 800 C C . ARG A 1 99 ? -1.779 7.054 8.873 1.00 98.25 99 ARG A C 1
ATOM 802 O O . ARG A 1 99 ? -1.179 6.608 9.849 1.00 98.25 99 ARG A O 1
ATOM 809 N N . VAL A 1 100 ? -1.856 6.396 7.717 1.00 98.00 100 VAL A N 1
ATOM 810 C CA . VAL A 1 100 ? -1.248 5.075 7.503 1.00 98.00 100 VAL A CA 1
ATOM 811 C C . VAL A 1 100 ? 0.281 5.144 7.575 1.00 98.00 100 VAL A C 1
ATOM 813 O O . VAL A 1 100 ? 0.895 4.295 8.209 1.00 98.00 100 VAL A O 1
ATOM 816 N N . LEU A 1 101 ? 0.910 6.180 7.016 1.00 97.62 101 LEU A N 1
ATOM 817 C CA . LEU A 1 101 ? 2.357 6.400 7.124 1.00 97.62 101 LEU A CA 1
ATOM 818 C C . LEU A 1 101 ? 2.819 6.562 8.574 1.00 97.62 101 LEU A C 1
ATOM 820 O O . LEU A 1 101 ? 3.753 5.885 9.000 1.00 97.62 101 LEU A O 1
ATOM 824 N N . SER A 1 102 ? 2.126 7.395 9.355 1.00 97.56 102 SER A N 1
ATOM 825 C CA . SER A 1 102 ? 2.405 7.541 10.787 1.00 97.56 102 SER A CA 1
ATOM 826 C C . SER A 1 102 ? 2.279 6.198 11.512 1.00 97.56 102 SER A C 1
ATOM 828 O O . SER A 1 102 ? 3.116 5.855 12.348 1.00 97.56 102 SER A O 1
ATOM 830 N N . LYS A 1 103 ? 1.286 5.389 11.134 1.00 97.44 103 LYS A N 1
ATOM 831 C CA . LYS A 1 103 ? 1.105 4.046 11.676 1.00 97.44 103 LYS A CA 1
ATOM 832 C C . LYS A 1 103 ? 2.241 3.086 1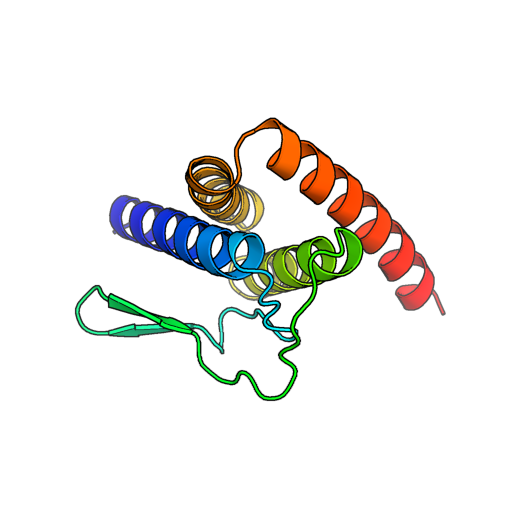1.291 1.00 97.44 103 LYS A C 1
ATOM 834 O O . LYS A 1 103 ? 2.731 2.349 12.147 1.00 97.44 103 LYS A O 1
ATOM 839 N N . ILE A 1 104 ? 2.717 3.123 10.048 1.00 96.62 104 ILE A N 1
ATOM 840 C CA . ILE A 1 104 ? 3.878 2.343 9.592 1.00 96.62 104 ILE A CA 1
ATOM 841 C C . ILE A 1 104 ? 5.119 2.674 10.433 1.00 96.62 104 ILE A C 1
ATOM 843 O O . ILE A 1 104 ? 5.866 1.772 10.812 1.00 96.62 104 ILE A O 1
ATOM 847 N N . GLU A 1 105 ? 5.344 3.945 10.775 1.00 94.94 105 GLU A N 1
ATOM 848 C CA . GLU A 1 105 ? 6.468 4.346 11.632 1.00 94.94 105 GLU A CA 1
ATOM 849 C C . GLU A 1 105 ? 6.366 3.769 13.053 1.00 94.94 105 GLU A C 1
ATOM 851 O O . GLU A 1 105 ? 7.369 3.310 13.608 1.00 94.94 105 GLU A O 1
ATOM 856 N N . GLU A 1 106 ? 5.167 3.753 13.642 1.00 95.69 106 GLU A N 1
ATOM 857 C CA . GLU A 1 106 ? 4.912 3.120 14.943 1.00 95.69 106 GLU A CA 1
ATOM 858 C C . GLU A 1 106 ? 5.158 1.604 14.905 1.00 95.69 106 GLU A C 1
ATOM 860 O O . GLU A 1 106 ? 5.756 1.045 15.829 1.00 95.69 106 GLU A O 1
ATOM 865 N N . ILE A 1 107 ? 4.712 0.927 13.842 1.00 94.75 107 ILE A N 1
ATOM 866 C CA . ILE A 1 107 ? 4.948 -0.510 13.622 1.00 94.75 107 ILE A CA 1
ATOM 867 C C . ILE A 1 107 ? 6.454 -0.781 13.482 1.00 94.75 107 ILE A C 1
ATOM 869 O O . ILE A 1 107 ? 6.999 -1.639 14.177 1.00 94.75 107 ILE A O 1
ATOM 873 N N . ALA A 1 108 ? 7.158 0.004 12.662 1.00 90.75 108 ALA A N 1
ATOM 874 C CA . ALA A 1 108 ? 8.596 -0.142 12.437 1.00 90.75 108 ALA A CA 1
ATOM 875 C C . ALA A 1 108 ? 9.431 0.096 13.709 1.00 90.75 108 ALA A C 1
ATOM 877 O O . ALA A 1 108 ? 10.474 -0.530 13.904 1.00 90.75 108 ALA A O 1
ATOM 878 N N . LYS A 1 109 ? 9.001 1.004 14.596 1.00 90.31 109 LYS A N 1
ATOM 879 C CA . LYS A 1 109 ? 9.626 1.184 15.918 1.00 90.31 109 LYS A CA 1
ATOM 880 C C . LYS A 1 109 ? 9.440 -0.059 16.786 1.00 90.31 109 LYS A C 1
ATOM 882 O O . LYS A 1 109 ? 10.419 -0.541 17.341 1.00 90.31 109 LYS A O 1
ATOM 887 N N . ARG A 1 110 ? 8.226 -0.616 16.850 1.00 87.94 110 A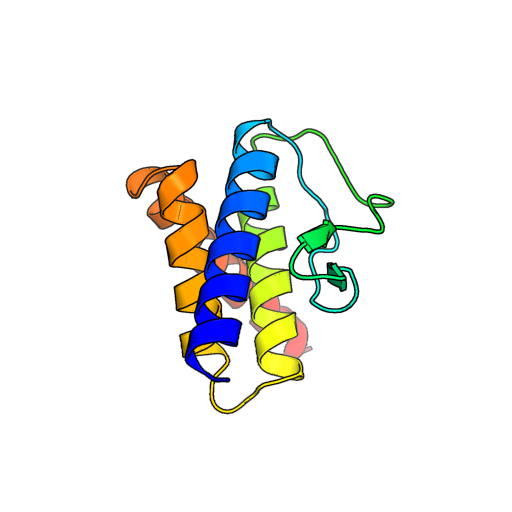RG A N 1
ATOM 888 C CA . ARG A 1 110 ? 7.931 -1.832 17.631 1.00 87.94 110 ARG A CA 1
ATOM 889 C C . ARG A 1 110 ? 8.708 -3.055 17.139 1.00 87.94 110 ARG A C 1
ATOM 891 O O . ARG A 1 110 ? 9.242 -3.786 17.964 1.00 87.94 110 ARG A O 1
ATOM 898 N N . GLY A 1 111 ? 8.839 -3.237 15.824 1.00 73.88 111 GLY A N 1
ATOM 899 C CA . GLY A 1 111 ? 9.601 -4.349 15.243 1.00 73.88 111 GLY A CA 1
ATOM 900 C C . GLY A 1 111 ? 11.096 -4.329 15.590 1.00 73.88 111 GLY A C 1
ATOM 901 O O . GLY A 1 111 ? 11.676 -5.383 15.835 1.00 73.88 111 GLY A O 1
ATOM 902 N N . ARG A 1 112 ? 11.709 -3.140 15.694 1.00 62.81 112 ARG A N 1
ATOM 903 C CA . ARG A 1 112 ? 13.131 -2.991 16.066 1.00 62.81 112 ARG A CA 1
ATOM 904 C C . ARG A 1 112 ? 13.442 -3.460 17.489 1.00 62.81 112 ARG A C 1
ATOM 906 O O . ARG A 1 112 ? 14.500 -4.033 17.712 1.00 62.81 112 ARG A O 1
ATOM 913 N N . TYR A 1 113 ? 12.508 -3.297 18.425 1.00 47.66 113 TYR A N 1
ATOM 914 C CA . TYR A 1 113 ? 12.676 -3.792 19.797 1.00 47.66 113 TYR A CA 1
ATOM 915 C C . TYR A 1 113 ? 12.606 -5.322 19.911 1.00 47.66 113 TYR A C 1
ATOM 917 O O . TYR A 1 113 ? 13.053 -5.880 20.910 1.00 47.66 113 TYR A O 1
ATOM 925 N N . VAL A 1 114 ? 12.038 -6.005 18.912 1.00 52.44 114 VAL A N 1
ATOM 926 C CA . VAL A 1 114 ? 11.953 -7.473 18.887 1.00 52.44 114 VAL A CA 1
ATOM 927 C C . VAL A 1 114 ? 13.239 -8.092 18.333 1.00 52.44 114 VAL A C 1
ATOM 929 O O . VAL A 1 114 ? 13.631 -9.156 18.792 1.00 52.44 114 VAL A O 1
ATOM 932 N N . SER A 1 115 ? 13.933 -7.420 17.406 1.00 45.09 115 SER A N 1
ATOM 933 C CA . SER A 1 115 ? 15.202 -7.898 16.827 1.00 45.09 115 SER A CA 1
ATOM 934 C C . SER A 1 115 ? 16.431 -7.747 17.737 1.00 45.09 115 SER A C 1
ATOM 936 O O . SER A 1 115 ? 17.485 -8.278 17.408 1.00 45.09 115 SER A O 1
ATOM 938 N N . GLU A 1 116 ? 16.318 -7.021 18.853 1.00 45.22 116 GLU A N 1
ATOM 939 C CA . GLU A 1 116 ? 17.394 -6.832 19.846 1.00 45.22 116 GLU A CA 1
ATOM 940 C C . GLU A 1 116 ? 17.299 -7.808 21.040 1.00 45.22 116 GLU A C 1
ATOM 942 O O . GLU A 1 116 ? 17.929 -7.582 22.075 1.00 45.22 116 GLU A O 1
ATOM 947 N N . ARG A 1 117 ? 16.505 -8.881 20.924 1.00 36.41 117 ARG A N 1
ATOM 948 C CA . ARG A 1 117 ? 16.369 -9.939 21.939 1.00 36.41 117 ARG A CA 1
ATOM 949 C C . ARG A 1 117 ? 16.892 -11.280 21.453 1.00 36.41 117 ARG A C 1
ATOM 951 O O . ARG A 1 117 ? 16.666 -11.602 20.268 1.00 36.41 117 ARG A O 1
#

Secondary structure (DSSP, 8-state):
-HHHHHHHHHHHHHHHHHHHHTTEE-S---GGGEEEETTEEEE--GGG-EE---HHHHHHHHHHHHHHHHHH-TTTHHHHHHHHHHHHHHHH-HHHHHHHHHHHHHHHHHHHHHTT-

Solvent-accessible surface area (backbone atoms only — not comparable to full-atom values): 6211 Å² total; per-residue (Å²): 106,74,69,53,54,47,53,49,32,21,49,53,12,30,52,52,19,51,36,44,74,71,24,37,39,49,68,64,42,34,66,88,35,48,47,80,55,100,92,42,79,42,82,53,75,64,86,60,40,47,81,47,80,51,57,67,57,56,13,48,31,56,44,39,35,44,51,35,36,41,74,77,38,68,94,48,24,72,60,50,44,50,32,22,50,49,20,18,26,75,60,57,32,65,70,54,42,51,53,32,50,56,39,30,53,56,51,55,55,57,52,56,66,58,73,77,107

Mean predicted aligned error: 4.1 Å